Protein AF-A0A354F6X5-F1 (afdb_monomer_lite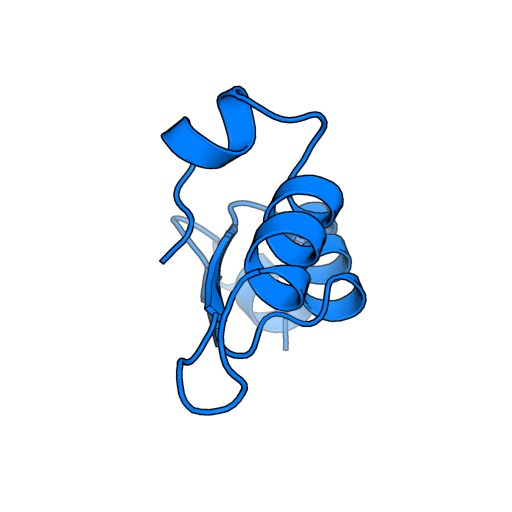)

Radius of gyration: 11.26 Å; chains: 1; bounding box: 28×21×27 Å

Sequence (65 aa):
MIKENHIALTSGVGVATNIVRDKSPHTIKVEVEVKNLEEVREAAEGGADIIMLDNMDIPMMREAV

Secondary structure (DSSP, 8-state):
-B-HHHHTTTT-HHHHHHHHHHHS-TTS--EEEESSHHHHHHHHHTT-SEEEE-S--HHHHHH--

Structure (mmCIF, N/CA/C/O backbone):
data_AF-A0A354F6X5-F1
#
_entry.id   AF-A0A354F6X5-F1
#
loop_
_atom_site.group_PDB
_atom_site.id
_atom_site.type_symbol
_atom_site.label_atom_id
_atom_site.label_alt_id
_atom_site.label_comp_id
_atom_site.label_asym_id
_atom_site.label_entity_id
_atom_site.label_seq_id
_atom_site.pdbx_PDB_ins_code
_atom_site.Cartn_x
_atom_site.Cartn_y
_atom_site.Cartn_z
_atom_site.occupancy
_atom_site.B_iso_or_equiv
_atom_site.auth_seq_id
_atom_site.auth_comp_id
_atom_site.auth_asym_id
_atom_site.auth_atom_id
_atom_site.pdbx_PDB_model_num
ATOM 1 N N . MET A 1 1 ? -4.627 7.877 0.006 1.00 90.25 1 MET A N 1
ATOM 2 C CA . MET A 1 1 ? -3.308 7.554 -0.560 1.00 90.25 1 MET A CA 1
ATOM 3 C C . MET A 1 1 ? -2.251 7.732 0.516 1.00 90.25 1 MET A C 1
ATOM 5 O O . MET A 1 1 ? -2.120 8.825 1.058 1.00 90.25 1 MET A O 1
ATOM 9 N N . ILE A 1 2 ? -1.559 6.649 0.843 1.00 94.69 2 ILE A N 1
ATOM 10 C CA . ILE A 1 2 ? -0.416 6.573 1.746 1.00 94.69 2 ILE A CA 1
ATOM 11 C C . ILE A 1 2 ? 0.837 6.670 0.873 1.00 94.69 2 ILE A C 1
ATOM 13 O O . ILE A 1 2 ? 0.974 5.927 -0.092 1.00 94.69 2 ILE A O 1
ATOM 17 N N . LYS A 1 3 ? 1.722 7.602 1.215 1.00 93.88 3 LYS A N 1
ATOM 18 C CA . LYS A 1 3 ? 2.994 7.865 0.520 1.00 93.88 3 LYS A CA 1
ATOM 19 C C . LYS A 1 3 ? 4.174 7.623 1.455 1.00 93.88 3 LYS A C 1
ATOM 21 O O . LYS A 1 3 ? 3.964 7.508 2.667 1.00 93.88 3 LYS A O 1
ATOM 26 N N . GLU A 1 4 ? 5.401 7.660 0.932 1.00 90.69 4 GLU A N 1
ATOM 27 C CA . GLU A 1 4 ? 6.629 7.439 1.719 1.00 90.69 4 GLU A CA 1
ATOM 28 C C . GLU A 1 4 ? 6.691 8.290 2.999 1.00 90.69 4 GLU A C 1
ATOM 30 O O . GLU A 1 4 ? 7.077 7.809 4.059 1.00 90.69 4 GLU A O 1
ATOM 35 N N . ASN A 1 5 ? 6.244 9.547 2.931 1.00 91.38 5 ASN A N 1
ATOM 36 C CA . ASN A 1 5 ? 6.301 10.484 4.049 1.00 91.38 5 ASN A CA 1
ATOM 37 C C . ASN A 1 5 ? 5.339 10.100 5.183 1.00 91.38 5 ASN A C 1
ATOM 39 O O . ASN A 1 5 ? 5.578 10.458 6.330 1.00 91.38 5 ASN A O 1
ATOM 43 N N . HIS A 1 6 ? 4.261 9.377 4.873 1.00 91.75 6 HIS A N 1
ATOM 44 C CA . HIS A 1 6 ? 3.352 8.815 5.869 1.00 91.75 6 HIS A CA 1
ATOM 45 C C . HIS A 1 6 ? 3.939 7.536 6.466 1.00 91.75 6 HIS A C 1
ATOM 47 O O . HIS A 1 6 ? 3.891 7.359 7.680 1.00 91.75 6 HIS A O 1
ATOM 53 N N . ILE A 1 7 ? 4.526 6.678 5.624 1.00 90.62 7 ILE A N 1
ATOM 54 C CA . ILE A 1 7 ? 5.183 5.433 6.048 1.00 90.62 7 ILE A CA 1
ATOM 55 C C . ILE A 1 7 ? 6.340 5.747 7.002 1.00 90.62 7 ILE A C 1
ATOM 57 O O . ILE A 1 7 ? 6.454 5.103 8.041 1.00 90.62 7 ILE A O 1
ATOM 61 N N . ALA A 1 8 ? 7.115 6.802 6.729 1.00 90.62 8 ALA A N 1
ATOM 62 C CA . ALA A 1 8 ? 8.218 7.270 7.570 1.00 90.62 8 ALA A CA 1
ATOM 63 C C . ALA A 1 8 ? 7.802 7.697 8.995 1.00 90.62 8 ALA A C 1
ATOM 65 O O . ALA A 1 8 ? 8.648 7.771 9.883 1.00 90.62 8 ALA A O 1
ATOM 66 N N . LEU A 1 9 ? 6.513 7.972 9.233 1.00 90.75 9 LEU A N 1
ATOM 67 C CA . LEU A 1 9 ? 5.961 8.265 10.566 1.00 90.75 9 LEU A CA 1
ATOM 68 C C . LEU A 1 9 ? 5.514 7.000 11.315 1.00 90.75 9 LEU A C 1
ATOM 70 O O . LEU A 1 9 ? 4.981 7.084 12.422 1.00 90.75 9 LEU A O 1
ATOM 74 N N . THR A 1 10 ? 5.687 5.834 10.701 1.00 90.62 10 THR A N 1
ATOM 75 C CA . THR A 1 10 ? 5.242 4.532 11.198 1.00 90.62 10 THR A CA 1
ATOM 76 C C . THR A 1 10 ? 6.388 3.522 11.156 1.00 90.62 10 THR A C 1
ATOM 78 O O . THR A 1 10 ? 7.505 3.841 10.757 1.00 90.62 10 THR A O 1
ATOM 81 N N . SER A 1 11 ? 6.117 2.286 11.575 1.00 90.56 11 SER A N 1
ATOM 82 C CA . SER A 1 11 ? 7.097 1.193 11.566 1.00 90.56 11 SER A CA 1
ATOM 83 C C . SER A 1 11 ? 7.129 0.387 10.259 1.00 90.56 11 SER A C 1
ATOM 85 O O . SER A 1 11 ? 7.663 -0.714 10.271 1.00 90.56 11 SER A O 1
ATOM 87 N N . GLY A 1 12 ? 6.549 0.889 9.162 1.00 92.44 12 GLY A N 1
ATOM 88 C CA . GLY A 1 12 ? 6.558 0.210 7.859 1.00 92.44 12 GLY A CA 1
ATOM 89 C C . GLY A 1 12 ? 5.229 0.299 7.108 1.00 92.44 12 GLY A C 1
ATOM 90 O O . GLY A 1 12 ? 4.240 0.836 7.621 1.00 92.44 12 GLY A O 1
ATOM 91 N N . VAL A 1 13 ? 5.202 -0.243 5.888 1.00 95.62 13 VAL A N 1
ATOM 92 C CA . VAL A 1 13 ? 4.049 -0.163 4.976 1.00 95.62 13 VAL A CA 1
ATOM 93 C C . VAL A 1 13 ? 2.857 -0.920 5.542 1.00 95.62 13 VAL A C 1
ATOM 95 O O . VAL A 1 13 ? 1.742 -0.389 5.549 1.00 95.62 13 VAL A O 1
ATOM 98 N N . GLY A 1 14 ? 3.082 -2.112 6.095 1.00 94.56 14 GLY A N 1
ATOM 99 C CA . GLY A 1 14 ? 2.010 -2.921 6.682 1.00 94.56 14 GLY A CA 1
ATOM 100 C C . GLY A 1 14 ? 1.317 -2.216 7.851 1.00 94.56 14 GLY A C 1
ATOM 101 O O . GLY A 1 14 ? 0.088 -2.164 7.923 1.00 94.56 14 GLY A O 1
ATOM 102 N N . VAL A 1 15 ? 2.092 -1.589 8.744 1.00 94.81 15 VAL A N 1
ATOM 103 C CA . VAL A 1 15 ? 1.552 -0.842 9.895 1.00 94.81 15 VAL A CA 1
ATOM 104 C C . VAL A 1 15 ? 0.795 0.403 9.436 1.00 94.81 15 VAL A C 1
ATOM 106 O O . VAL A 1 15 ? -0.317 0.648 9.908 1.00 94.81 15 VAL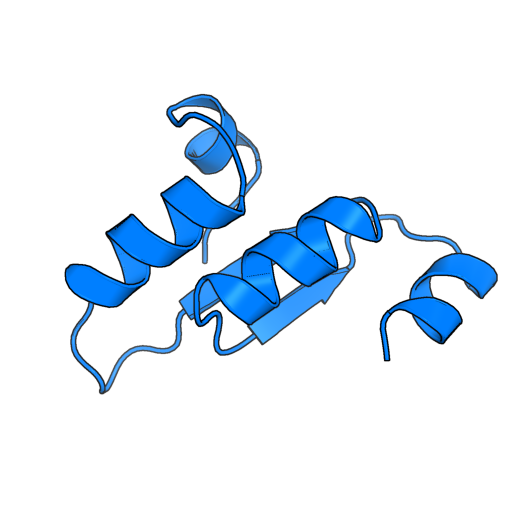 A O 1
ATOM 109 N N . ALA A 1 16 ? 1.354 1.171 8.496 1.00 95.81 16 ALA A N 1
ATOM 110 C CA . ALA A 1 16 ? 0.680 2.339 7.934 1.00 95.81 16 ALA A CA 1
ATOM 111 C C . ALA A 1 16 ? -0.659 1.964 7.280 1.00 95.81 16 ALA A C 1
ATOM 113 O O . ALA A 1 16 ? -1.676 2.617 7.532 1.00 95.81 16 ALA A O 1
ATOM 114 N N . THR A 1 17 ? -0.667 0.890 6.488 1.00 95.69 17 THR A N 1
ATOM 115 C CA . THR A 1 17 ? -1.854 0.410 5.772 1.00 95.69 17 THR A CA 1
ATOM 116 C C . THR A 1 17 ? -2.933 -0.047 6.747 1.00 95.69 17 THR A C 1
ATOM 118 O O . THR A 1 17 ? -4.058 0.442 6.655 1.00 95.69 17 THR A O 1
ATOM 121 N N . ASN A 1 18 ? -2.582 -0.860 7.749 1.00 94.81 18 ASN A N 1
ATOM 122 C CA . ASN A 1 18 ? -3.516 -1.311 8.786 1.00 94.81 18 ASN A CA 1
ATOM 123 C C . ASN A 1 18 ? -4.150 -0.139 9.549 1.00 94.81 18 ASN A C 1
ATOM 125 O O . ASN A 1 18 ? -5.371 -0.053 9.661 1.00 94.81 18 ASN A O 1
ATOM 129 N N . ILE A 1 19 ? -3.340 0.823 10.013 1.00 93.88 19 ILE A N 1
ATOM 130 C CA . ILE A 1 19 ? -3.841 1.996 10.749 1.00 93.88 19 ILE A CA 1
ATOM 131 C C . ILE A 1 19 ? -4.840 2.791 9.904 1.00 93.88 19 ILE A C 1
ATOM 133 O O . ILE A 1 19 ? -5.869 3.246 10.415 1.00 93.88 19 ILE A O 1
ATOM 137 N N . VAL A 1 20 ? -4.530 3.007 8.624 1.00 94.38 20 VAL A N 1
ATOM 138 C CA . VAL A 1 20 ? -5.414 3.747 7.721 1.00 94.38 20 VAL A CA 1
ATOM 139 C C . VAL A 1 20 ? -6.661 2.933 7.414 1.00 94.38 20 VAL A C 1
ATOM 141 O O . VAL A 1 20 ? -7.751 3.505 7.416 1.00 94.38 20 VAL A O 1
ATOM 144 N N . ARG A 1 21 ? -6.538 1.622 7.203 1.00 93.19 21 ARG A N 1
ATOM 145 C CA . ARG A 1 21 ? -7.672 0.748 6.916 1.00 93.19 21 ARG A CA 1
ATOM 146 C C . ARG A 1 21 ? -8.659 0.702 8.077 1.00 93.19 21 ARG A C 1
ATOM 148 O O . ARG A 1 21 ? -9.851 0.846 7.816 1.00 93.19 21 ARG A O 1
ATOM 155 N N . ASP A 1 22 ? -8.176 0.602 9.312 1.00 93.25 22 ASP A N 1
ATOM 156 C CA . ASP A 1 22 ? -9.004 0.567 10.525 1.00 93.25 22 ASP A CA 1
ATOM 157 C C . ASP A 1 22 ? -9.737 1.889 10.783 1.00 93.25 22 ASP A C 1
ATOM 159 O O . ASP A 1 22 ? -10.872 1.907 11.260 1.00 93.25 22 ASP A O 1
ATOM 163 N N . LYS A 1 23 ? -9.096 3.021 10.467 1.00 93.38 23 LYS A N 1
ATOM 164 C CA . LYS A 1 23 ? -9.662 4.362 10.693 1.00 93.38 23 LYS A CA 1
ATOM 165 C C . LYS A 1 23 ? -10.524 4.866 9.538 1.00 93.38 23 LYS A C 1
ATOM 167 O O . LYS A 1 23 ? -11.295 5.808 9.725 1.00 93.38 23 LYS A O 1
ATOM 172 N N . SER A 1 24 ? -10.381 4.285 8.350 1.00 92.31 24 SER A N 1
ATOM 173 C CA . SER A 1 24 ? -11.086 4.736 7.151 1.00 92.31 24 SER A CA 1
ATOM 174 C C . SER A 1 24 ? -12.431 4.023 7.004 1.00 92.31 24 SER A C 1
ATOM 176 O O . SER A 1 24 ? -12.492 2.791 7.065 1.00 92.31 24 SER A O 1
ATOM 178 N N . PRO A 1 25 ? -13.523 4.760 6.734 1.00 93.50 25 PRO A N 1
ATOM 179 C CA . PRO A 1 25 ? -14.790 4.148 6.364 1.00 93.50 25 PRO A CA 1
ATOM 180 C C . PRO A 1 25 ? -14.617 3.199 5.175 1.00 93.50 25 PRO A C 1
ATOM 182 O O . PRO A 1 25 ? -13.905 3.508 4.227 1.00 93.50 25 PRO A O 1
ATOM 185 N N . HIS A 1 26 ? -15.350 2.086 5.176 1.00 89.62 26 HIS A N 1
ATOM 186 C CA . HIS A 1 26 ? -15.380 1.109 4.073 1.00 89.62 26 HIS A CA 1
ATOM 187 C C . HIS A 1 26 ? -15.745 1.675 2.683 1.00 89.62 26 HIS A C 1
ATOM 189 O O . HIS A 1 26 ? -15.583 0.983 1.683 1.00 89.62 26 HIS A O 1
ATOM 195 N N . THR A 1 27 ? -16.251 2.909 2.609 1.00 94.50 27 THR A N 1
ATOM 196 C CA . THR A 1 27 ? -16.571 3.606 1.358 1.00 94.50 27 THR A CA 1
ATOM 197 C C . THR A 1 27 ? -15.364 4.305 0.729 1.00 94.50 27 THR A C 1
ATOM 199 O O . THR A 1 27 ? -15.453 4.729 -0.421 1.00 94.50 27 THR A O 1
ATOM 202 N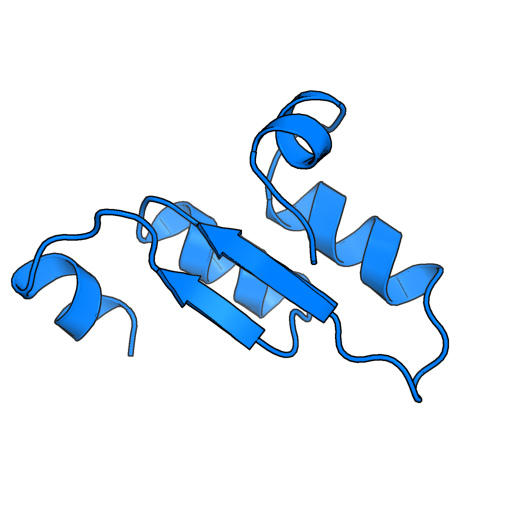 N . ILE A 1 28 ? -14.251 4.445 1.456 1.00 95.00 28 ILE A N 1
ATOM 203 C CA . ILE A 1 28 ? -13.018 5.074 0.975 1.00 95.00 28 ILE 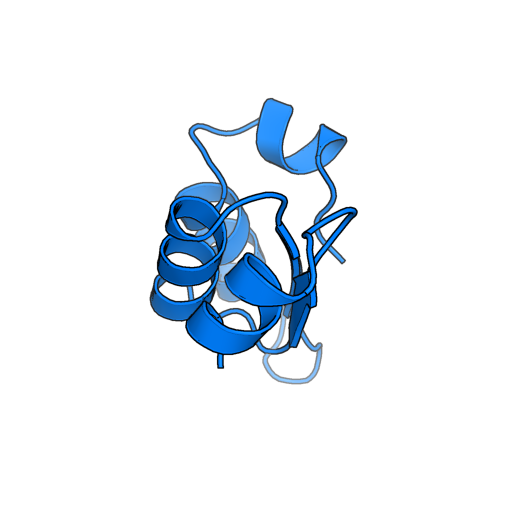A CA 1
ATOM 204 C C . ILE A 1 28 ? -12.002 3.982 0.651 1.00 95.00 28 ILE A C 1
ATOM 206 O O . ILE A 1 28 ? -11.741 3.109 1.474 1.00 95.00 28 ILE A O 1
ATOM 210 N N . LYS A 1 29 ? -11.414 4.064 -0.545 1.00 95.56 29 LYS A N 1
ATOM 211 C CA . LYS A 1 29 ? -10.345 3.167 -0.983 1.00 95.56 29 LYS A CA 1
ATOM 212 C C . LYS A 1 29 ? -9.004 3.560 -0.365 1.00 95.56 29 LYS A C 1
ATOM 214 O O . LYS A 1 29 ? -8.623 4.734 -0.392 1.00 95.56 29 LYS A O 1
ATOM 219 N N . VAL A 1 30 ? -8.285 2.576 0.168 1.00 96.06 30 VAL A N 1
ATOM 220 C CA . VAL A 1 30 ? -6.927 2.739 0.693 1.00 96.06 30 VAL A CA 1
ATOM 221 C C . VAL A 1 30 ? -5.929 2.408 -0.407 1.00 96.06 30 VAL A C 1
ATOM 223 O O . VAL A 1 30 ? -5.783 1.262 -0.815 1.00 96.06 30 VAL A O 1
ATOM 226 N N . GLU A 1 31 ? -5.242 3.436 -0.884 1.00 97.19 31 GLU A N 1
ATOM 227 C CA . GLU A 1 31 ? -4.148 3.316 -1.845 1.00 97.19 31 GLU A CA 1
ATOM 228 C C . GLU A 1 31 ? -2.810 3.527 -1.141 1.00 97.19 31 GLU A C 1
ATOM 230 O O . GLU A 1 31 ? -2.710 4.464 -0.339 1.00 97.19 31 GLU A O 1
ATOM 235 N N . VAL A 1 32 ? -1.803 2.709 -1.449 1.00 96.81 32 VAL A N 1
ATOM 236 C CA . VAL A 1 32 ? -0.454 2.790 -0.871 1.00 96.81 32 VAL A CA 1
ATOM 237 C C . VAL A 1 32 ? 0.624 2.714 -1.948 1.00 96.81 32 VAL A C 1
ATOM 239 O O . VAL A 1 32 ? 0.517 1.940 -2.896 1.00 96.81 32 VAL A O 1
ATOM 242 N N . GLU A 1 33 ? 1.644 3.550 -1.802 1.00 96.25 33 GLU A N 1
ATOM 243 C CA . GLU A 1 33 ? 2.824 3.605 -2.664 1.00 96.25 33 GLU A CA 1
ATOM 244 C C . GLU A 1 33 ? 3.924 2.696 -2.107 1.00 96.25 33 GLU A C 1
ATOM 246 O O . GLU A 1 33 ? 4.263 2.799 -0.926 1.00 96.25 33 GLU A O 1
ATOM 251 N N . VAL A 1 34 ? 4.456 1.807 -2.949 1.00 95.94 34 VAL A N 1
ATOM 252 C CA . VAL A 1 34 ? 5.473 0.809 -2.586 1.00 95.94 34 VAL A CA 1
ATOM 253 C C . VAL A 1 34 ? 6.615 0.806 -3.595 1.00 95.94 34 VAL A C 1
ATOM 255 O O . VAL A 1 34 ? 6.408 1.078 -4.776 1.00 95.94 34 VAL A O 1
ATOM 258 N N . LYS A 1 35 ? 7.821 0.474 -3.137 1.00 95.06 35 LYS A N 1
ATOM 259 C CA . LYS A 1 35 ? 9.063 0.559 -3.927 1.00 95.06 35 LYS A CA 1
ATOM 260 C C . LYS A 1 35 ? 9.741 -0.787 -4.157 1.00 95.06 35 LYS A C 1
ATOM 262 O O . LYS A 1 35 ? 10.715 -0.877 -4.903 1.00 95.06 35 LYS A O 1
ATOM 267 N N . ASN A 1 36 ? 9.281 -1.836 -3.485 1.00 95.50 36 ASN A N 1
ATOM 268 C CA . ASN A 1 36 ? 9.853 -3.174 -3.572 1.00 95.50 36 ASN A CA 1
ATOM 269 C C . ASN A 1 36 ? 8.794 -4.251 -3.277 1.00 95.50 36 ASN A C 1
ATOM 271 O O . ASN A 1 36 ? 7.687 -3.957 -2.832 1.00 95.50 36 ASN A O 1
ATOM 275 N N . LEU A 1 37 ? 9.141 -5.513 -3.538 1.00 96.62 37 LEU A N 1
ATOM 276 C CA . LEU A 1 37 ? 8.231 -6.656 -3.399 1.00 96.62 37 LEU A CA 1
ATOM 277 C C . LEU A 1 37 ? 7.848 -6.976 -1.947 1.00 96.62 37 LEU A C 1
ATOM 279 O O . LEU A 1 37 ? 6.768 -7.512 -1.704 1.00 96.62 37 LEU A O 1
ATOM 283 N N . GLU A 1 38 ? 8.709 -6.650 -0.982 1.00 96.06 38 GLU A N 1
ATOM 284 C CA . GLU A 1 38 ? 8.402 -6.824 0.440 1.00 96.06 38 GLU A CA 1
ATOM 285 C C . GLU A 1 38 ? 7.278 -5.868 0.854 1.00 96.06 38 GLU A C 1
ATOM 287 O O . GLU A 1 38 ? 6.267 -6.298 1.404 1.00 96.06 38 GLU A O 1
ATOM 292 N N . GLU A 1 39 ? 7.377 -4.599 0.462 1.00 96.00 39 GLU A N 1
ATOM 293 C CA . GLU A 1 39 ? 6.337 -3.596 0.693 1.00 96.00 39 GLU A CA 1
ATOM 294 C C . GLU A 1 39 ? 5.023 -3.924 -0.034 1.00 96.00 39 GLU A C 1
ATOM 296 O O . GLU A 1 39 ? 3.952 -3.697 0.527 1.00 96.00 39 GLU A O 1
ATOM 301 N N . VAL A 1 40 ? 5.077 -4.499 -1.247 1.00 96.56 40 VAL A N 1
ATOM 302 C CA . VAL A 1 40 ? 3.879 -5.015 -1.947 1.00 96.56 40 VAL A CA 1
ATOM 303 C C . VAL A 1 40 ? 3.163 -6.047 -1.077 1.00 96.56 40 VAL A C 1
ATOM 305 O O . VAL A 1 40 ? 1.944 -5.979 -0.901 1.00 96.56 40 VAL A O 1
ATOM 308 N N . ARG A 1 41 ? 3.917 -6.992 -0.507 1.00 96.56 41 ARG A N 1
ATOM 309 C CA . ARG A 1 41 ? 3.367 -8.028 0.367 1.00 96.56 41 ARG A CA 1
ATOM 310 C C . ARG A 1 41 ? 2.757 -7.424 1.628 1.00 96.56 41 ARG A C 1
ATOM 312 O O . ARG A 1 41 ? 1.623 -7.751 1.964 1.00 96.56 41 ARG A O 1
ATOM 319 N N . GLU A 1 42 ? 3.475 -6.523 2.292 1.00 96.38 42 GLU A N 1
ATOM 320 C CA . GLU A 1 42 ? 2.989 -5.848 3.497 1.00 96.38 42 GLU A CA 1
ATOM 321 C C . GLU A 1 42 ? 1.712 -5.037 3.244 1.00 96.38 42 GLU A C 1
ATOM 323 O O . GLU A 1 42 ? 0.787 -5.058 4.055 1.00 96.38 42 GLU A O 1
ATOM 328 N N . ALA A 1 43 ? 1.646 -4.328 2.116 1.00 96.00 43 ALA A N 1
ATOM 329 C CA . ALA A 1 43 ? 0.473 -3.575 1.692 1.00 96.00 43 ALA A CA 1
ATOM 330 C C . ALA A 1 43 ? -0.740 -4.485 1.455 1.00 96.00 43 ALA A C 1
ATOM 332 O O . ALA A 1 43 ? -1.848 -4.175 1.903 1.00 96.00 43 ALA A O 1
ATOM 333 N N . ALA A 1 44 ? -0.531 -5.613 0.770 1.00 94.88 44 ALA A N 1
ATOM 334 C CA . ALA A 1 44 ? -1.580 -6.588 0.498 1.00 94.88 44 ALA A CA 1
ATOM 335 C C . ALA A 1 44 ? -2.096 -7.241 1.791 1.00 94.88 44 ALA A C 1
ATOM 337 O O . ALA A 1 44 ? -3.305 -7.301 2.014 1.00 94.88 44 ALA A O 1
ATOM 338 N N . GLU A 1 45 ? -1.191 -7.673 2.675 1.00 94.88 45 GLU A N 1
ATOM 339 C CA . GLU A 1 45 ? -1.533 -8.242 3.986 1.00 94.88 45 GLU A CA 1
ATOM 340 C C . GLU A 1 45 ? -2.203 -7.203 4.904 1.00 94.88 45 GLU A C 1
ATOM 342 O O . GLU A 1 45 ? -3.102 -7.544 5.672 1.00 94.88 45 GLU A O 1
ATOM 347 N N . GLY A 1 46 ? -1.825 -5.926 4.780 1.00 92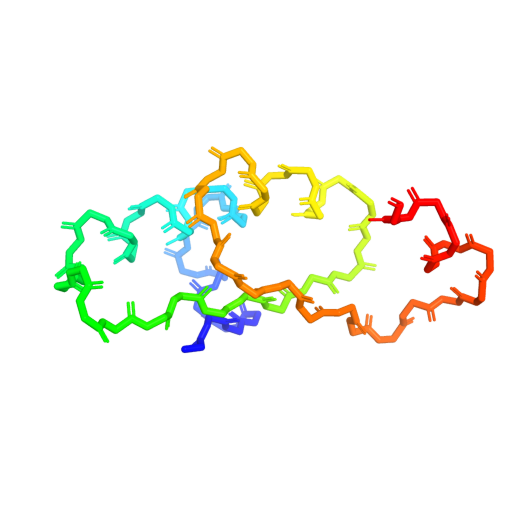.19 46 GLY A N 1
ATOM 348 C CA . GLY A 1 46 ? -2.417 -4.795 5.500 1.00 92.19 46 GLY A CA 1
ATOM 349 C C . GLY A 1 46 ? -3.782 -4.330 4.975 1.00 92.19 46 GLY A C 1
ATOM 350 O O . GLY A 1 46 ? -4.363 -3.385 5.511 1.00 92.19 46 GLY A O 1
ATOM 351 N N . GLY A 1 47 ? -4.306 -4.964 3.921 1.00 93.44 47 GLY A N 1
ATOM 352 C CA . GLY A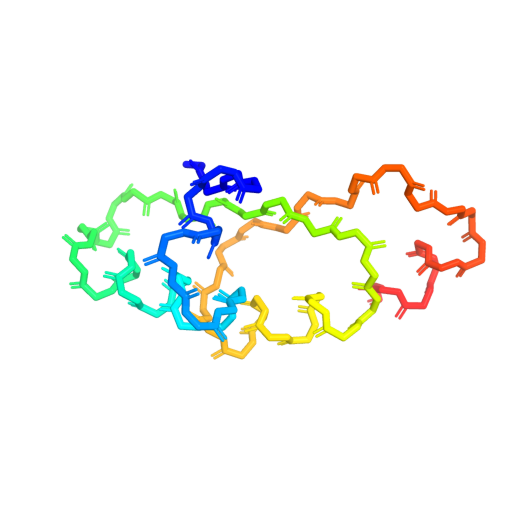 1 47 ? -5.639 -4.686 3.388 1.00 93.44 47 GLY A CA 1
ATOM 353 C C . GLY A 1 47 ? -5.732 -3.431 2.519 1.00 93.44 47 GLY A C 1
ATOM 354 O O . GLY A 1 47 ? -6.792 -2.799 2.487 1.00 93.44 47 GLY A O 1
ATOM 355 N N . ALA A 1 48 ? -4.654 -3.052 1.826 1.00 96.19 48 ALA A N 1
ATOM 356 C CA . ALA A 1 48 ? -4.722 -2.020 0.795 1.00 96.19 48 ALA A CA 1
ATOM 357 C C . ALA A 1 48 ? -5.704 -2.427 -0.318 1.00 96.19 48 ALA A C 1
ATOM 359 O O . ALA A 1 48 ? -5.718 -3.569 -0.774 1.00 96.19 48 ALA A O 1
ATOM 360 N N . ASP A 1 49 ? -6.510 -1.476 -0.791 1.00 96.31 49 ASP A N 1
ATOM 361 C CA . ASP A 1 49 ? -7.370 -1.677 -1.958 1.00 96.31 49 ASP A CA 1
ATOM 362 C C . ASP A 1 49 ? -6.602 -1.501 -3.274 1.00 96.31 49 ASP A C 1
ATOM 364 O O . ASP A 1 49 ? -6.958 -2.098 -4.289 1.00 96.31 49 ASP A O 1
ATOM 368 N N . ILE A 1 50 ? -5.603 -0.613 -3.274 1.00 97.00 50 ILE A N 1
ATOM 369 C CA . ILE A 1 50 ? -4.808 -0.241 -4.445 1.00 97.00 50 ILE A CA 1
ATOM 370 C C . ILE A 1 50 ? -3.340 -0.172 -4.021 1.00 97.00 50 ILE A C 1
ATOM 372 O O . ILE A 1 50 ? -3.003 0.487 -3.037 1.00 97.00 50 ILE A O 1
ATOM 376 N N . ILE A 1 51 ? -2.468 -0.830 -4.783 1.00 96.88 51 ILE A N 1
ATOM 377 C CA . ILE A 1 51 ? -1.018 -0.810 -4.581 1.00 96.88 51 ILE A CA 1
ATOM 378 C C . ILE A 1 51 ? -0.388 -0.122 -5.792 1.00 96.88 51 ILE A C 1
ATOM 380 O O . ILE A 1 51 ? -0.544 -0.578 -6.925 1.00 96.88 51 ILE A O 1
ATOM 384 N N . MET A 1 52 ? 0.294 0.995 -5.554 1.00 96.44 52 MET A N 1
ATOM 385 C CA . MET A 1 52 ? 1.026 1.749 -6.567 1.00 96.44 52 MET A CA 1
ATOM 386 C C . MET A 1 52 ? 2.495 1.332 -6.540 1.00 96.44 52 MET A C 1
ATOM 388 O O . MET A 1 52 ? 3.188 1.574 -5.556 1.00 96.44 52 MET A O 1
ATOM 392 N N . LEU A 1 53 ? 2.956 0.729 -7.634 1.00 96.38 53 LEU A N 1
ATOM 393 C CA . LEU A 1 53 ? 4.347 0.319 -7.824 1.00 96.38 53 LEU A CA 1
ATOM 394 C C . LEU A 1 53 ? 5.176 1.536 -8.266 1.00 96.38 53 LEU A C 1
ATOM 396 O O . LEU A 1 53 ? 5.154 1.901 -9.443 1.00 96.38 53 LEU A O 1
ATOM 400 N N . ASP A 1 54 ? 5.870 2.189 -7.334 1.00 95.00 54 ASP A N 1
ATOM 401 C CA . ASP A 1 54 ? 6.696 3.363 -7.627 1.00 95.00 54 ASP A CA 1
ATOM 402 C C . ASP A 1 54 ? 8.120 2.959 -8.024 1.00 95.00 54 ASP A C 1
ATOM 404 O O . ASP A 1 54 ? 8.808 2.234 -7.306 1.00 95.00 54 ASP A O 1
ATOM 408 N N . ASN A 1 55 ? 8.565 3.446 -9.186 1.00 92.56 55 ASN A N 1
ATOM 409 C CA . ASN A 1 55 ? 9.919 3.258 -9.719 1.00 92.56 55 ASN A CA 1
ATOM 410 C C . ASN A 1 55 ? 10.428 1.796 -9.767 1.00 92.56 55 ASN A C 1
ATOM 412 O O . ASN A 1 55 ? 11.637 1.563 -9.794 1.00 92.56 55 ASN A O 1
ATOM 416 N N . MET A 1 56 ? 9.529 0.807 -9.821 1.00 95.00 56 MET A N 1
ATOM 417 C CA . MET A 1 56 ? 9.891 -0.606 -9.979 1.00 95.00 56 MET A CA 1
ATOM 418 C C . MET A 1 56 ? 10.271 -0.916 -11.432 1.00 95.00 56 MET A C 1
ATOM 420 O O . MET A 1 56 ? 9.662 -0.406 -12.376 1.00 95.00 56 MET A O 1
ATOM 424 N N . ASP A 1 57 ? 11.273 -1.773 -11.629 1.00 95.94 57 ASP A N 1
ATOM 425 C CA . ASP A 1 57 ? 11.635 -2.239 -12.965 1.00 95.94 57 ASP A CA 1
ATOM 426 C C . ASP A 1 57 ? 10.624 -3.271 -13.506 1.00 95.94 57 ASP A C 1
ATOM 428 O O . ASP A 1 57 ? 9.758 -3.787 -12.796 1.00 95.94 57 ASP A O 1
ATOM 432 N N . ILE A 1 58 ? 10.691 -3.555 -14.811 1.00 96.62 58 ILE A N 1
ATOM 433 C CA . ILE A 1 58 ? 9.755 -4.483 -15.468 1.00 96.62 58 ILE A CA 1
ATOM 434 C C . ILE A 1 58 ? 9.796 -5.892 -14.841 1.00 96.62 58 ILE A C 1
ATOM 436 O O . ILE A 1 58 ? 8.719 -6.459 -14.644 1.00 96.62 58 ILE A O 1
ATOM 440 N N . PRO A 1 59 ? 10.971 -6.482 -14.533 1.00 96.50 59 PRO A N 1
ATOM 441 C CA . PRO A 1 59 ? 11.043 -7.738 -13.789 1.00 96.50 59 PRO A CA 1
ATOM 442 C C . PRO A 1 59 ? 10.310 -7.705 -12.443 1.00 96.50 59 PRO A C 1
ATOM 444 O O . PRO A 1 59 ? 9.472 -8.571 -12.206 1.00 96.50 59 PRO A O 1
ATOM 447 N N . MET A 1 60 ? 10.553 -6.696 -11.605 1.00 95.19 60 MET A N 1
ATOM 448 C CA . MET A 1 60 ? 9.915 -6.561 -10.295 1.00 95.19 60 MET A CA 1
ATOM 449 C C . MET A 1 60 ? 8.402 -6.362 -10.423 1.00 95.19 60 MET A C 1
ATOM 451 O O . MET A 1 60 ? 7.636 -6.997 -9.707 1.00 95.19 60 MET A O 1
ATOM 455 N N . MET A 1 61 ? 7.940 -5.533 -11.364 1.00 95.00 61 MET A N 1
ATOM 456 C CA . MET A 1 61 ? 6.501 -5.340 -11.591 1.00 95.00 61 MET A CA 1
ATOM 457 C C . MET A 1 61 ? 5.795 -6.626 -12.032 1.00 95.00 61 MET A C 1
ATOM 459 O O . MET A 1 61 ? 4.627 -6.814 -11.713 1.00 95.00 61 MET A O 1
ATOM 463 N N . ARG A 1 62 ? 6.486 -7.514 -12.760 1.00 95.69 62 ARG A N 1
ATOM 464 C CA . ARG A 1 62 ? 5.941 -8.827 -13.141 1.00 95.69 62 ARG A CA 1
ATOM 465 C C . ARG A 1 62 ? 5.837 -9.793 -11.969 1.00 95.69 62 ARG A C 1
ATOM 467 O O . ARG A 1 62 ? 4.974 -10.655 -12.008 1.00 95.69 62 ARG A O 1
ATOM 474 N N . GLU A 1 63 ? 6.727 -9.690 -10.990 1.00 95.62 63 GLU A N 1
ATOM 475 C CA . GLU A 1 63 ? 6.687 -10.523 -9.784 1.00 95.62 63 GLU A CA 1
ATOM 476 C C . GLU A 1 63 ? 5.645 -10.022 -8.771 1.00 95.62 63 GLU A C 1
ATOM 478 O O . GLU A 1 63 ? 5.131 -10.801 -7.976 1.00 95.62 63 GLU A O 1
ATOM 483 N N . ALA A 1 64 ? 5.300 -8.733 -8.822 1.00 92.56 64 ALA A N 1
ATOM 484 C CA . ALA A 1 64 ? 4.327 -8.103 -7.932 1.00 92.56 64 ALA A CA 1
ATOM 485 C C . ALA A 1 64 ? 2.848 -8.435 -8.235 1.00 92.56 64 ALA A C 1
ATOM 487 O O . ALA A 1 64 ? 1.983 -8.046 -7.448 1.00 92.56 64 ALA A O 1
ATOM 488 N N . VAL A 1 65 ? 2.546 -9.095 -9.363 1.00 87.69 65 VAL A N 1
ATOM 489 C CA . VAL A 1 65 ? 1.183 -9.397 -9.857 1.00 87.69 65 VAL A CA 1
ATOM 490 C C . VAL A 1 65 ? 0.906 -10.892 -9.924 1.00 87.69 65 VAL A C 1
ATOM 492 O O . VAL A 1 65 ? -0.260 -11.262 -9.663 1.00 87.69 65 VAL A O 1
#

pLDDT: mean 94.35, std 2.2, range [87.69, 97.19]

Foldseek 3Di:
DAEPVQQVVDPGLLGSLLVCVVPDPPVDAAEYEDAALVSLVSNVNSPHPHYHHPPDDPVRVVVSD